Protein AF-A0ABD0QFP5-F1 (afdb_monomer_lite)

Sequence (49 aa):
LAPRIEALPEDISIETGKVLTVACAFSGEPAPRIEWSCGGKKLPGEEES

InterPro domains:
  IPR007110 Immunoglobulin-like domain [PS50835] (3-49)
  IPR013098 Immunoglobulin I-set [PF07679] (3-45)
  IPR013783 Immunoglobulin-like fold [G3DSA:2.60.40.10] (1-49)
  IPR036179 Immunoglobulin-like domain superfamily [SSF48726] (2-44)

Structure (mmCIF, N/CA/C/O backbone):
data_AF-A0ABD0QFP5-F1
#
_entry.id   AF-A0ABD0QFP5-F1
#
loop_
_atom_site.group_PDB
_atom_site.id
_atom_site.type_symbol
_atom_site.label_atom_id
_atom_site.label_alt_id
_atom_site.label_comp_id
_atom_site.label_asym_id
_atom_site.label_entity_id
_atom_site.label_seq_id
_atom_site.pdbx_PDB_ins_code
_atom_site.Cartn_x
_atom_site.Cartn_y
_atom_site.Cartn_z
_atom_site.occupancy
_atom_site.B_iso_or_equiv
_atom_site.auth_seq_id
_atom_site.auth_comp_id
_atom_site.auth_asym_id
_atom_site.auth_atom_id
_atom_site.pdbx_PDB_model_num
ATOM 1 N N . LEU A 1 1 ? 11.349 0.817 -17.121 1.00 87.75 1 LEU A N 1
ATOM 2 C CA . LEU A 1 1 ? 9.870 0.872 -17.242 1.00 87.75 1 LEU A CA 1
ATOM 3 C C . LEU A 1 1 ? 9.376 1.958 -16.302 1.00 87.75 1 LEU A C 1
ATOM 5 O O . LEU A 1 1 ? 9.843 1.992 -15.170 1.00 87.75 1 LEU A O 1
ATOM 9 N N . ALA A 1 2 ? 8.512 2.866 -16.759 1.00 92.31 2 ALA A N 1
ATOM 10 C CA . ALA A 1 2 ? 8.020 3.940 -15.894 1.00 92.31 2 ALA A CA 1
ATOM 11 C C . ALA A 1 2 ? 7.149 3.368 -14.755 1.00 92.31 2 ALA A C 1
ATOM 13 O O . ALA A 1 2 ? 6.445 2.386 -15.001 1.00 92.31 2 ALA A O 1
ATOM 14 N N . PRO A 1 3 ? 7.177 3.960 -13.546 1.00 94.62 3 PRO A N 1
ATOM 15 C CA . PRO A 1 3 ? 6.320 3.536 -12.450 1.00 94.62 3 PRO A CA 1
ATOM 16 C C . PRO A 1 3 ? 4.841 3.575 -12.831 1.00 94.62 3 PRO A C 1
ATOM 18 O O . PRO A 1 3 ? 4.355 4.577 -13.361 1.00 94.62 3 PRO A O 1
ATOM 21 N N . ARG A 1 4 ? 4.118 2.497 -12.537 1.00 95.19 4 ARG A N 1
ATOM 22 C CA . ARG A 1 4 ? 2.684 2.382 -12.780 1.00 95.19 4 ARG A CA 1
ATOM 23 C C . ARG A 1 4 ? 1.987 1.819 -11.555 1.00 95.19 4 ARG A C 1
ATOM 25 O O . ARG A 1 4 ? 2.499 0.935 -10.875 1.00 95.19 4 ARG A O 1
ATOM 32 N N . ILE A 1 5 ? 0.802 2.351 -11.292 1.00 94.69 5 ILE A N 1
ATOM 33 C CA . ILE A 1 5 ? -0.107 1.817 -10.287 1.00 94.69 5 ILE A CA 1
ATOM 34 C C . ILE A 1 5 ? -0.901 0.691 -10.949 1.00 94.69 5 ILE A C 1
ATOM 36 O O . ILE A 1 5 ? -1.608 0.922 -11.929 1.00 94.69 5 ILE A O 1
ATOM 40 N N . GLU A 1 6 ? -0.752 -0.522 -10.431 1.00 95.50 6 GLU A N 1
ATOM 41 C CA . GLU A 1 6 ? -1.434 -1.719 -10.933 1.00 95.50 6 GLU A CA 1
ATOM 42 C C . GLU A 1 6 ? -2.743 -1.970 -10.186 1.00 95.50 6 GLU A C 1
ATOM 44 O O . GLU A 1 6 ? -3.743 -2.339 -10.796 1.00 95.50 6 GLU A O 1
ATOM 49 N N . ALA A 1 7 ? -2.749 -1.728 -8.873 1.00 93.56 7 ALA A N 1
ATOM 50 C CA . ALA A 1 7 ? -3.934 -1.866 -8.039 1.00 93.56 7 ALA A CA 1
ATOM 51 C C . ALA A 1 7 ? -3.965 -0.780 -6.965 1.00 93.56 7 ALA A C 1
ATOM 53 O O . ALA A 1 7 ? -2.987 -0.585 -6.237 1.00 93.56 7 ALA A O 1
ATOM 54 N N . LEU A 1 8 ? -5.108 -0.102 -6.871 1.00 93.56 8 LEU A N 1
ATOM 55 C CA . LEU A 1 8 ? -5.437 0.811 -5.783 1.00 93.56 8 LEU A CA 1
ATOM 56 C C . LEU A 1 8 ? -6.366 0.105 -4.791 1.00 93.56 8 LEU A C 1
ATOM 58 O O . LEU A 1 8 ? -7.171 -0.729 -5.214 1.00 93.56 8 LEU A O 1
ATOM 62 N N . PRO A 1 9 ? -6.279 0.439 -3.496 1.00 92.38 9 PRO A N 1
ATOM 63 C CA . PRO A 1 9 ? -7.281 0.019 -2.532 1.00 92.38 9 PRO A CA 1
ATOM 64 C C . PRO A 1 9 ? -8.622 0.683 -2.863 1.00 92.38 9 PRO A C 1
ATOM 66 O O . PRO A 1 9 ? -8.664 1.835 -3.300 1.00 92.38 9 PRO A O 1
ATOM 69 N N . GLU A 1 10 ? -9.715 -0.033 -2.626 1.00 93.38 10 GLU A N 1
ATOM 70 C CA . GLU A 1 10 ? -11.046 0.574 -2.573 1.00 93.38 10 GLU A CA 1
ATOM 71 C C . GLU A 1 10 ? -11.232 1.351 -1.261 1.00 93.38 10 GLU A C 1
ATOM 73 O O . GLU A 1 10 ? -10.405 1.264 -0.349 1.00 93.38 10 GLU A O 1
ATOM 78 N N . ASP A 1 11 ? -12.330 2.098 -1.147 1.00 94.25 11 ASP A N 1
ATOM 79 C CA . ASP A 1 11 ? -12.682 2.774 0.099 1.00 94.25 11 ASP A CA 1
ATOM 80 C C . ASP A 1 11 ? -12.952 1.749 1.210 1.00 94.25 11 ASP A C 1
ATOM 82 O O . ASP A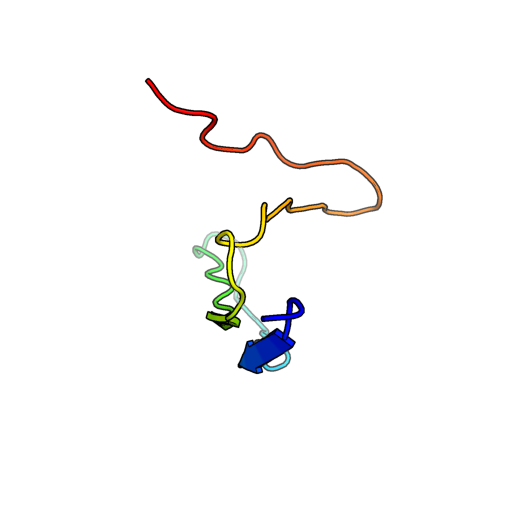 1 11 ? -13.809 0.871 1.090 1.00 94.25 11 ASP A O 1
ATOM 86 N N . ILE A 1 12 ? -12.228 1.875 2.324 1.00 93.69 12 ILE A N 1
ATOM 87 C CA . ILE A 1 12 ? -12.310 0.943 3.452 1.00 93.69 12 ILE A CA 1
ATOM 88 C C . ILE A 1 12 ? -12.994 1.631 4.635 1.00 93.69 12 ILE A C 1
ATOM 90 O O . ILE A 1 12 ? -12.545 2.672 5.111 1.00 93.69 12 ILE A O 1
ATOM 94 N N . SER A 1 13 ? -14.050 1.009 5.158 1.00 95.12 13 SER A N 1
ATOM 95 C CA . SER A 1 13 ? -14.664 1.372 6.440 1.00 95.12 13 SER A CA 1
ATOM 96 C C . SER A 1 13 ? -14.379 0.281 7.468 1.00 95.12 13 SER A C 1
ATOM 98 O O . SER A 1 13 ? -14.669 -0.887 7.218 1.00 95.12 13 SER A O 1
ATOM 100 N N . ILE A 1 14 ? -13.816 0.646 8.624 1.00 95.19 14 ILE A N 1
ATOM 101 C CA . ILE A 1 14 ? -13.509 -0.299 9.707 1.00 95.19 14 ILE A CA 1
ATOM 102 C C . ILE A 1 14 ? -14.049 0.183 11.053 1.00 95.19 14 ILE A C 1
ATOM 104 O O . ILE A 1 14 ? -14.294 1.370 11.258 1.00 95.19 14 ILE A O 1
ATOM 108 N N . GLU A 1 15 ? -14.195 -0.751 11.988 1.00 96.75 15 GLU A N 1
ATOM 109 C CA . GLU A 1 15 ? -14.584 -0.456 13.366 1.00 96.75 15 GLU A CA 1
ATOM 110 C C . GLU A 1 15 ? -13.383 -0.024 14.216 1.00 96.75 15 GLU A C 1
ATOM 112 O O . GLU A 1 15 ? -12.259 -0.506 14.044 1.00 96.75 15 GLU A O 1
ATOM 117 N N . THR A 1 16 ? -13.639 0.847 15.191 1.00 96.00 16 THR A N 1
ATOM 118 C CA . THR A 1 16 ? -12.632 1.297 16.155 1.00 96.00 16 THR A CA 1
ATOM 119 C C . THR A 1 16 ? -11.997 0.118 16.892 1.00 96.00 16 THR A C 1
ATOM 121 O O . THR A 1 16 ? -12.685 -0.787 17.360 1.00 96.00 16 THR A O 1
ATOM 124 N N . GLY A 1 17 ? -10.670 0.151 17.030 1.00 96.12 17 GLY A N 1
ATOM 125 C CA . GLY A 1 17 ? -9.898 -0.892 17.708 1.00 96.12 17 GLY A CA 1
ATOM 126 C C . GLY A 1 17 ? -9.520 -2.079 16.818 1.00 96.12 17 GLY A C 1
ATOM 127 O O . GLY A 1 17 ? -8.771 -2.943 17.269 1.00 96.12 17 GLY A O 1
ATOM 128 N N . LYS A 1 18 ? -9.982 -2.121 15.561 1.00 96.12 18 LYS A N 1
ATOM 129 C CA . LYS A 1 18 ? -9.528 -3.100 14.565 1.00 96.12 18 LYS A CA 1
ATOM 130 C C . LYS A 1 18 ? -8.327 -2.581 13.772 1.00 96.12 18 LYS A C 1
ATOM 132 O O . LYS A 1 18 ? -8.061 -1.382 13.717 1.00 96.12 18 LYS A O 1
ATOM 137 N N . VAL A 1 19 ? -7.601 -3.509 13.154 1.00 94.12 19 VAL A N 1
ATOM 138 C CA . VAL A 1 19 ? -6.462 -3.205 12.278 1.00 94.12 19 VAL A CA 1
ATOM 139 C C . VAL A 1 19 ? -6.970 -2.785 10.898 1.00 94.12 19 VAL A C 1
ATOM 141 O O . VAL A 1 19 ? -7.803 -3.476 10.312 1.00 94.12 19 VAL A O 1
ATOM 144 N N . LEU A 1 20 ? -6.449 -1.671 10.376 1.00 92.50 20 LEU A N 1
ATOM 145 C CA . LEU A 1 20 ? -6.651 -1.235 8.993 1.00 92.50 20 LEU A CA 1
ATOM 146 C C . LEU A 1 20 ? -5.492 -1.731 8.128 1.00 92.50 20 LEU A C 1
ATOM 148 O O . LEU A 1 20 ? -4.338 -1.401 8.399 1.00 92.50 20 LEU A O 1
ATOM 152 N N . THR A 1 21 ? -5.797 -2.464 7.061 1.00 92.69 21 THR A N 1
ATOM 153 C CA . THR A 1 21 ? -4.810 -2.858 6.050 1.00 92.69 21 THR A CA 1
ATOM 154 C C . THR A 1 21 ? -5.141 -2.169 4.737 1.00 92.69 21 THR A C 1
ATOM 156 O O . THR A 1 21 ? -6.221 -2.368 4.190 1.00 92.69 21 THR A O 1
ATOM 159 N N . VAL A 1 22 ? -4.203 -1.370 4.228 1.00 92.88 22 VAL A N 1
ATOM 160 C CA . VAL A 1 22 ? -4.312 -0.700 2.928 1.00 92.88 22 VAL A CA 1
ATOM 161 C C . VAL A 1 22 ? -3.316 -1.359 1.981 1.00 92.88 22 VAL A C 1
ATOM 163 O O . VAL A 1 22 ? -2.112 -1.303 2.217 1.00 92.88 22 VAL A O 1
ATOM 166 N N . ALA A 1 23 ? -3.815 -2.014 0.934 1.00 92.00 23 ALA A N 1
ATOM 167 C CA . ALA A 1 23 ? -2.995 -2.739 -0.031 1.00 92.00 23 ALA A CA 1
ATOM 168 C C . ALA A 1 23 ? -2.999 -2.029 -1.389 1.00 92.00 23 ALA A C 1
ATOM 170 O O . ALA A 1 23 ? -4.043 -1.612 -1.884 1.00 92.00 23 ALA A O 1
ATOM 171 N N . CYS A 1 24 ? -1.825 -1.920 -1.999 1.00 91.62 24 CYS A N 1
ATOM 172 C CA . CYS A 1 24 ? -1.632 -1.334 -3.320 1.00 91.62 24 CYS A CA 1
ATOM 173 C C . CYS A 1 24 ? -0.497 -2.059 -4.043 1.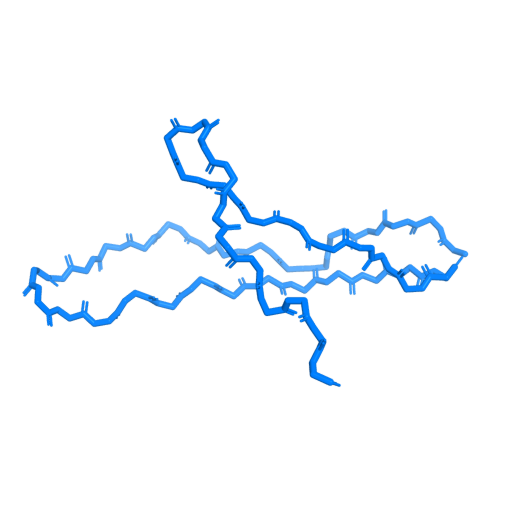00 91.62 24 CYS A C 1
ATOM 175 O O . CYS A 1 24 ? 0.459 -2.511 -3.410 1.00 91.62 24 CYS A O 1
ATOM 177 N N . ALA A 1 25 ? -0.598 -2.155 -5.366 1.00 93.38 25 ALA A N 1
ATOM 178 C CA . ALA A 1 25 ? 0.412 -2.788 -6.205 1.00 93.38 25 ALA A CA 1
ATOM 179 C C . ALA A 1 25 ? 0.986 -1.778 -7.198 1.00 93.38 25 ALA A C 1
ATOM 181 O O . ALA A 1 25 ? 0.241 -1.029 -7.837 1.00 93.38 25 ALA A O 1
ATOM 182 N N . PHE A 1 26 ? 2.309 -1.795 -7.347 1.00 94.31 26 PHE A N 1
ATOM 183 C CA . PHE A 1 26 ? 3.044 -0.923 -8.255 1.00 94.31 26 PHE A CA 1
ATOM 184 C C . PHE A 1 26 ? 4.014 -1.743 -9.100 1.00 94.31 26 PHE A C 1
ATOM 186 O O . PHE A 1 26 ? 4.572 -2.734 -8.632 1.00 94.31 26 PHE A O 1
ATOM 193 N N . SER A 1 27 ? 4.240 -1.305 -10.332 1.00 95.56 27 SER A N 1
ATOM 194 C CA . SER A 1 27 ? 5.232 -1.867 -11.246 1.00 95.56 27 SER A CA 1
ATOM 195 C C . SER A 1 27 ? 6.186 -0.764 -11.719 1.00 95.56 27 SER A C 1
ATOM 197 O O . SER A 1 27 ? 5.841 0.416 -11.687 1.00 95.56 27 SER A O 1
ATOM 199 N N . GLY A 1 28 ? 7.410 -1.116 -12.113 1.00 95.94 28 GLY A N 1
ATOM 200 C CA . GLY A 1 28 ? 8.430 -0.165 -12.566 1.00 95.94 28 GLY A CA 1
ATOM 201 C C . GLY A 1 28 ? 9.810 -0.816 -12.641 1.00 95.94 28 GLY A C 1
ATOM 202 O O . GLY A 1 28 ? 10.051 -1.818 -11.978 1.00 95.94 28 GLY A O 1
ATOM 203 N N . GLU A 1 29 ? 10.700 -0.263 -13.468 1.00 96.12 29 GLU A N 1
ATOM 204 C CA . GLU A 1 29 ? 12.099 -0.708 -13.565 1.00 96.12 29 GLU A CA 1
ATOM 205 C C . GLU A 1 29 ? 13.002 0.531 -13.729 1.00 96.12 29 GLU A C 1
ATOM 207 O O . GLU A 1 29 ? 12.910 1.174 -14.792 1.00 96.12 29 GLU A O 1
ATOM 212 N N . PRO A 1 30 ? 13.825 0.886 -12.717 1.00 93.38 30 PRO A N 1
ATOM 213 C CA . PRO A 1 30 ? 13.998 0.188 -11.430 1.00 93.38 30 PRO A CA 1
ATOM 214 C C . PRO A 1 30 ? 12.738 0.188 -10.556 1.00 93.38 30 PRO A C 1
ATOM 216 O O . PRO A 1 30 ? 11.827 0.993 -10.771 1.00 93.38 30 PRO A O 1
ATOM 219 N N . ALA A 1 31 ? 12.684 -0.734 -9.590 1.00 92.19 31 ALA A N 1
ATOM 220 C CA . ALA A 1 31 ? 11.561 -0.857 -8.665 1.00 92.19 31 ALA A CA 1
ATOM 221 C C . ALA A 1 31 ? 11.242 0.503 -8.002 1.00 92.19 31 ALA A C 1
ATOM 223 O O . ALA A 1 31 ? 12.159 1.194 -7.544 1.00 92.19 31 ALA A O 1
ATOM 224 N N . PRO A 1 32 ? 9.966 0.926 -7.966 1.00 92.50 32 PRO A N 1
ATOM 225 C CA . PRO A 1 32 ? 9.600 2.235 -7.444 1.00 92.50 32 PRO A CA 1
ATOM 226 C C . PRO A 1 32 ? 9.760 2.298 -5.921 1.00 92.50 32 PRO A C 1
ATOM 228 O O . PRO A 1 32 ? 9.427 1.354 -5.208 1.00 92.50 32 PRO A O 1
ATOM 231 N N . ARG A 1 33 ? 10.204 3.453 -5.411 1.00 90.88 33 ARG A N 1
ATOM 232 C CA . ARG A 1 33 ? 10.175 3.750 -3.974 1.00 90.88 33 ARG A CA 1
ATOM 233 C C . ARG A 1 33 ? 8.757 4.137 -3.564 1.00 90.88 3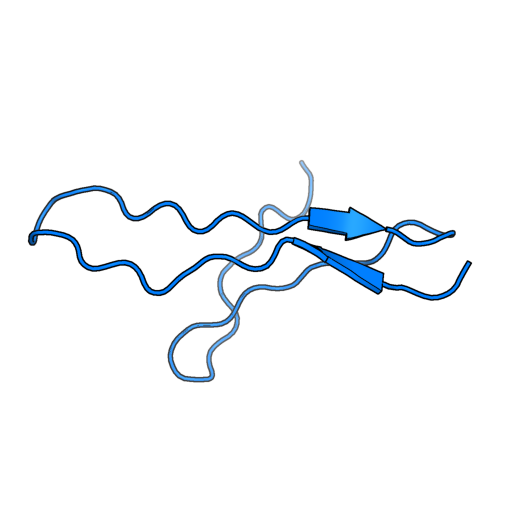3 ARG A C 1
ATOM 235 O O . ARG A 1 33 ? 8.166 5.029 -4.171 1.00 90.88 33 ARG A O 1
ATOM 242 N N . ILE A 1 34 ? 8.236 3.488 -2.528 1.00 89.94 34 ILE A N 1
ATOM 243 C CA . ILE A 1 34 ? 6.884 3.723 -2.013 1.00 89.94 34 ILE A CA 1
ATOM 244 C C . ILE A 1 34 ? 6.969 4.450 -0.672 1.00 89.94 34 ILE A C 1
ATOM 246 O O . ILE A 1 34 ? 7.757 4.083 0.195 1.00 89.94 34 ILE A O 1
ATOM 250 N N . GLU A 1 35 ? 6.148 5.484 -0.500 1.00 91.31 35 GLU A N 1
ATOM 251 C CA . GLU A 1 35 ? 6.071 6.269 0.731 1.00 91.31 35 GLU A CA 1
ATOM 252 C C . GLU A 1 35 ? 4.606 6.458 1.129 1.00 91.31 35 GLU A C 1
ATOM 254 O O . GLU A 1 35 ? 3.768 6.828 0.306 1.00 91.31 35 GLU A O 1
ATOM 259 N N . TRP A 1 36 ? 4.299 6.224 2.405 1.00 91.38 36 TRP A N 1
ATOM 260 C CA . TRP A 1 36 ? 2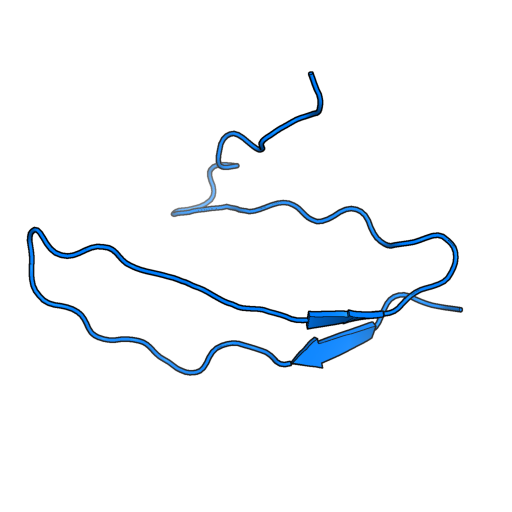.957 6.403 2.950 1.00 91.38 36 TRP A CA 1
ATOM 261 C C . TRP A 1 36 ? 2.837 7.732 3.692 1.00 91.38 36 TRP A C 1
ATOM 263 O O . TRP A 1 36 ? 3.774 8.177 4.356 1.00 91.38 36 TRP A O 1
ATOM 273 N N . SER A 1 37 ? 1.664 8.361 3.627 1.00 93.44 37 SER A N 1
ATOM 274 C CA . SER A 1 37 ? 1.352 9.553 4.418 1.00 93.44 37 SER A CA 1
ATOM 275 C C . SER A 1 37 ? -0.087 9.523 4.926 1.00 93.44 37 SER A C 1
ATOM 277 O O . SER A 1 37 ? -0.973 8.986 4.267 1.00 93.44 37 SER A O 1
ATOM 279 N N . CYS A 1 38 ? -0.320 10.093 6.108 1.00 92.81 38 CYS A N 1
ATOM 280 C CA . CYS A 1 38 ? -1.645 10.233 6.706 1.00 92.81 38 CYS A CA 1
ATOM 281 C C . CYS A 1 38 ? -1.812 11.657 7.247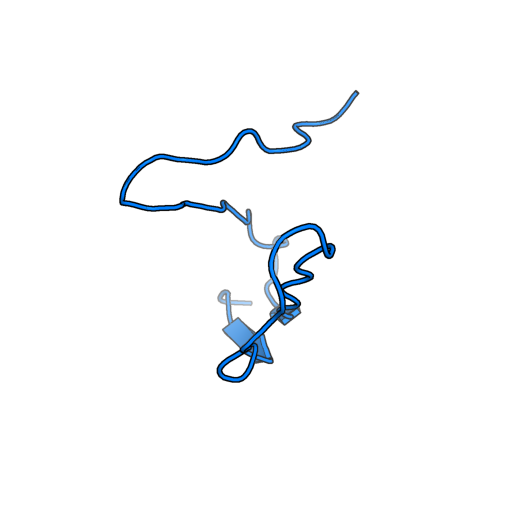 1.00 92.81 38 CYS A C 1
ATOM 283 O O . CYS A 1 38 ? -0.956 12.156 7.980 1.00 92.81 38 CYS A O 1
ATOM 285 N N . GLY A 1 39 ? -2.881 12.349 6.838 1.00 93.38 39 GLY A N 1
ATOM 286 C CA . GLY A 1 39 ? -3.125 13.744 7.230 1.00 93.38 39 GLY A CA 1
ATOM 287 C C . GLY A 1 39 ? -1.998 14.707 6.828 1.00 93.38 39 GLY A C 1
ATOM 288 O O . GLY A 1 39 ? -1.678 15.626 7.578 1.00 93.38 39 GLY A O 1
ATOM 289 N N . GLY A 1 40 ? -1.343 14.459 5.687 1.00 92.75 4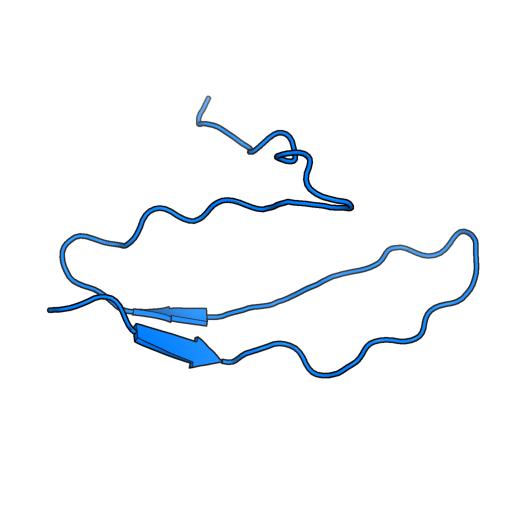0 GLY A N 1
ATOM 290 C CA . GLY A 1 40 ? -0.215 15.261 5.193 1.00 92.75 40 GLY A CA 1
ATOM 291 C C . GLY A 1 40 ? 1.128 14.989 5.882 1.00 92.75 40 GLY A C 1
ATOM 292 O O . GLY A 1 40 ? 2.117 15.644 5.563 1.00 92.75 40 GLY A O 1
ATOM 293 N N . LYS A 1 41 ? 1.196 14.027 6.809 1.00 94.12 41 LYS A N 1
ATOM 294 C CA . LYS A 1 41 ? 2.437 13.620 7.480 1.00 94.12 41 LYS A CA 1
ATOM 295 C C . LYS A 1 41 ? 2.917 12.284 6.936 1.00 94.12 41 LYS A C 1
ATOM 297 O O . LYS A 1 41 ? 2.138 11.334 6.880 1.00 94.12 41 LYS A O 1
ATOM 302 N N . LYS A 1 42 ? 4.196 12.204 6.563 1.00 92.25 42 LYS A N 1
ATOM 303 C CA . LYS A 1 42 ? 4.841 10.945 6.172 1.00 92.25 42 LYS A CA 1
ATOM 304 C C . LYS A 1 42 ? 4.777 9.959 7.343 1.00 92.25 42 LYS A C 1
ATOM 306 O O . LYS A 1 42 ? 5.122 10.317 8.468 1.00 92.25 42 LYS A O 1
ATOM 311 N N . LEU A 1 43 ? 4.303 8.746 7.078 1.00 91.12 43 LEU A N 1
ATOM 312 C CA . LEU A 1 43 ? 4.333 7.656 8.044 1.00 91.12 43 LEU A CA 1
ATOM 313 C C . LEU A 1 43 ? 5.756 7.089 8.118 1.00 91.12 43 LEU A C 1
ATOM 315 O O . LEU A 1 43 ? 6.465 7.114 7.107 1.00 91.12 43 LEU A O 1
ATOM 319 N N . PRO A 1 44 ? 6.194 6.592 9.288 1.00 87.19 44 PRO A N 1
ATOM 320 C CA . PRO A 1 44 ? 7.452 5.868 9.366 1.00 87.19 44 PRO A CA 1
ATOM 321 C C . PRO A 1 44 ? 7.371 4.679 8.408 1.00 87.19 44 PRO A C 1
ATOM 323 O O . PRO A 1 44 ? 6.472 3.846 8.517 1.00 87.19 44 PRO A O 1
ATOM 326 N N . GLY A 1 45 ? 8.264 4.654 7.423 1.00 75.69 45 GLY A N 1
ATOM 327 C CA . GLY A 1 45 ? 8.469 3.457 6.627 1.00 75.69 45 GLY A CA 1
ATOM 328 C C . GLY A 1 45 ? 9.250 2.444 7.453 1.00 75.69 45 GLY A C 1
ATOM 329 O O . GLY A 1 45 ? 10.025 2.823 8.333 1.00 75.69 45 GLY A O 1
ATOM 330 N N . GLU A 1 46 ? 9.093 1.167 7.138 1.00 65.12 46 GLU A N 1
ATOM 331 C CA . GLU A 1 46 ? 10.151 0.198 7.402 1.00 65.12 46 GLU A CA 1
ATOM 332 C C . GLU A 1 46 ? 11.285 0.507 6.413 1.00 65.12 46 GLU A C 1
ATOM 334 O O . GLU A 1 46 ? 11.380 -0.081 5.340 1.00 65.12 46 GLU A O 1
ATOM 339 N N . GLU A 1 47 ? 12.096 1.525 6.710 1.00 57.31 47 GLU A N 1
ATOM 340 C CA . GLU A 1 47 ? 13.396 1.658 6.055 1.00 57.31 47 GLU A CA 1
ATOM 341 C C . GLU A 1 47 ? 14.303 0.589 6.683 1.00 57.31 47 GLU A C 1
ATOM 343 O O . GLU A 1 47 ? 14.764 0.749 7.807 1.00 57.31 47 GLU A O 1
ATOM 348 N N . GLU A 1 48 ? 14.386 -0.547 5.983 1.00 48.31 48 GLU A N 1
ATOM 349 C CA . GLU A 1 48 ? 15.474 -1.537 5.915 1.00 48.31 48 GLU A CA 1
ATOM 350 C C . GLU A 1 48 ? 16.389 -1.641 7.158 1.00 48.31 48 GLU A C 1
ATOM 352 O O . GLU A 1 48 ? 17.205 -0.761 7.438 1.00 48.31 48 GLU A O 1
ATOM 357 N N . SER A 1 49 ? 16.256 -2.755 7.892 1.00 39.59 49 SER A N 1
ATOM 358 C CA . SER A 1 49 ? 17.303 -3.259 8.801 1.00 39.59 49 SER A CA 1
ATOM 359 C C . SER A 1 49 ? 18.484 -3.822 8.020 1.00 39.59 49 SER A C 1
ATOM 361 O O . SER A 1 49 ? 18.231 -4.382 6.931 1.00 39.59 49 SER A O 1
#

Radius of gyration: 13.44 Å; chains: 1; bounding box: 32×18×35 Å

pLDDT: mean 89.63, std 11.81, range [39.59, 96.75]

Organism: Cirrhinus mrigala (NCBI:txid683832)

Foldseek 3Di:
DDKDWPDFDDDDDDDPPDDDDGDTDMDDVVPDDDWDDDPNHTDDDPPDD

Secondary structure (DSSP, 8-state):
---EEEEPPPP----TTSPP----EEE-SSPPP---EETTEEPPP----